Protein AF-A0A1Q3CDZ8-F1 (afdb_monomer)

Organism: Cephalotus follicularis (NCBI:txid3775)

Solvent-accessible surface area (backbone atoms only — not comparable to full-atom values): 7232 Å² total; per-residue (Å²): 136,80,84,86,74,79,78,86,78,76,85,77,69,60,65,62,50,52,54,50,50,51,53,50,51,52,50,51,51,55,50,50,56,50,48,54,52,50,50,53,54,48,52,55,52,49,55,51,50,54,51,51,51,50,53,48,54,53,55,69,66,61,56,62,91,87,58,56,96,82,59,79,77,78,60,69,87,72,68,74,71,86,73,51,75,68,52,54,53,46,57,75,34,31,46,97,87,72,50,73,54,81,80,78,81,77,77,80,77,76,83,132

Secondary structure (DSSP, 8-state):
----PPPPPP--TTHHHHHHHHHHHHHHHHHHHHHHHHHHHHHHHHHHHHHHHHHHHHHHH---TT--TT-PPPPGGGTSS---HHHHHHHHHB-TTSPBPP----------

Sequence (112 aa):
QQPNLPPPQMPKTNEDKLDKLLFALDGINKNNQKYDQIIHSHTQSISKLETQIGQLADMMRKREESHLPSQVVSNPRNQSGQCSYVEQAQAISTLRSGRVIEETQETFSNPD

Mean predicted aligned error: 19.5 Å

Structure (mmCIF, N/CA/C/O backbone):
data_AF-A0A1Q3CDZ8-F1
#
_entry.id   AF-A0A1Q3CDZ8-F1
#
loop_
_atom_site.group_PDB
_atom_site.id
_atom_site.type_symbol
_atom_site.label_atom_id
_atom_site.label_alt_id
_atom_site.label_comp_id
_atom_site.label_asym_id
_atom_site.label_entity_id
_atom_site.label_seq_id
_atom_site.pdbx_PDB_ins_code
_atom_site.Cartn_x
_atom_site.Cartn_y
_atom_site.Cartn_z
_atom_site.occupancy
_atom_site.B_iso_or_equiv
_atom_site.auth_seq_id
_atom_site.auth_comp_id
_atom_site.auth_asym_id
_atom_site.auth_atom_id
_atom_site.pdbx_PDB_model_num
ATOM 1 N N . GLN A 1 1 ? 58.085 13.879 -57.880 1.00 50.12 1 GLN A N 1
ATOM 2 C CA . GLN A 1 1 ? 57.638 13.416 -56.551 1.00 50.12 1 GLN A CA 1
ATOM 3 C C . GLN A 1 1 ? 56.115 13.407 -56.565 1.00 50.12 1 GLN A C 1
ATOM 5 O O . GLN A 1 1 ? 55.538 14.459 -56.804 1.00 50.12 1 GLN A O 1
ATOM 10 N N . GLN A 1 2 ? 55.478 12.239 -56.445 1.00 55.97 2 GLN A N 1
ATOM 11 C CA . GLN A 1 2 ? 54.020 12.148 -56.273 1.00 55.97 2 GLN A CA 1
ATOM 12 C C . GLN A 1 2 ? 53.670 12.377 -54.792 1.00 55.97 2 GLN A C 1
ATOM 14 O O . GLN A 1 2 ? 54.441 11.938 -53.936 1.00 55.97 2 GLN A O 1
ATOM 19 N N . PRO A 1 3 ? 52.550 13.051 -54.470 1.00 61.84 3 PRO A N 1
ATOM 20 C CA . PRO A 1 3 ? 52.118 13.213 -53.090 1.00 61.84 3 PRO A CA 1
ATOM 21 C C . PRO A 1 3 ? 51.665 11.860 -52.540 1.00 61.84 3 PRO A C 1
ATOM 23 O O . PRO A 1 3 ? 50.855 11.169 -53.156 1.00 61.84 3 PRO A O 1
ATOM 26 N N . ASN A 1 4 ? 52.193 11.491 -51.376 1.00 66.00 4 ASN A N 1
ATOM 27 C CA . ASN A 1 4 ? 51.806 10.278 -50.667 1.00 66.00 4 ASN A CA 1
ATOM 28 C C . ASN A 1 4 ? 50.374 10.470 -50.134 1.00 66.00 4 ASN A C 1
ATOM 30 O O . ASN A 1 4 ? 50.163 11.232 -49.189 1.00 66.00 4 ASN A O 1
ATOM 34 N N . LEU A 1 5 ? 49.381 9.846 -50.770 1.00 71.81 5 LEU A N 1
ATOM 35 C CA . LEU A 1 5 ? 48.004 9.846 -50.274 1.00 71.81 5 LEU A CA 1
ATOM 36 C C . LEU A 1 5 ? 47.901 8.888 -49.076 1.00 71.81 5 LEU A C 1
ATOM 38 O O . LEU A 1 5 ? 48.457 7.788 -49.134 1.00 71.81 5 LEU A O 1
ATOM 42 N N . PRO A 1 6 ? 47.208 9.275 -47.988 1.00 73.25 6 PRO A N 1
ATOM 43 C CA . PRO A 1 6 ? 47.012 8.386 -46.853 1.00 73.25 6 PRO A CA 1
ATOM 44 C C . PRO A 1 6 ? 46.208 7.145 -47.279 1.00 73.25 6 PRO A C 1
ATOM 46 O O . PRO A 1 6 ? 45.342 7.246 -48.156 1.00 73.25 6 PRO A O 1
ATOM 49 N N . PRO A 1 7 ? 46.473 5.973 -46.674 1.00 72.69 7 PRO A N 1
ATOM 50 C CA . PRO A 1 7 ? 45.759 4.750 -47.009 1.00 72.69 7 PRO A CA 1
ATOM 51 C C . PRO A 1 7 ? 44.253 4.903 -46.727 1.00 72.69 7 PRO A C 1
ATOM 53 O O . PRO A 1 7 ? 43.874 5.593 -45.772 1.00 72.69 7 PRO A O 1
ATOM 56 N N . PRO A 1 8 ? 43.381 4.268 -47.533 1.00 64.12 8 PRO A N 1
ATOM 57 C CA . PRO A 1 8 ? 41.940 4.315 -47.327 1.00 64.12 8 PRO A CA 1
ATOM 58 C C . PRO A 1 8 ? 41.594 3.768 -45.938 1.00 64.12 8 PRO A C 1
ATOM 60 O O . PRO A 1 8 ? 41.933 2.636 -45.593 1.00 64.12 8 PRO A O 1
ATOM 63 N N . GLN A 1 9 ? 40.931 4.587 -45.122 1.00 64.31 9 GLN A N 1
ATOM 64 C CA . GLN A 1 9 ? 40.438 4.155 -43.818 1.00 64.31 9 GLN A CA 1
ATOM 65 C C . GLN A 1 9 ? 39.273 3.184 -44.038 1.00 64.31 9 GLN A C 1
ATOM 67 O O . GLN A 1 9 ? 38.272 3.549 -44.655 1.00 64.31 9 GLN A O 1
ATOM 72 N N . MET A 1 10 ? 39.390 1.947 -43.544 1.00 61.78 10 MET A N 1
ATOM 73 C CA . MET A 1 10 ? 38.248 1.032 -43.509 1.00 61.78 10 MET A CA 1
ATOM 74 C C . MET A 1 10 ? 37.128 1.625 -42.634 1.00 61.78 10 MET A C 1
ATOM 76 O O . MET A 1 10 ? 37.419 2.171 -41.564 1.00 61.78 10 MET A O 1
ATOM 80 N N . PRO A 1 11 ? 35.853 1.516 -43.046 1.00 59.75 11 PRO A N 1
ATOM 81 C CA . PRO A 1 11 ? 34.732 2.031 -42.271 1.00 59.75 11 PRO A CA 1
ATOM 82 C C . PRO A 1 11 ? 34.583 1.242 -40.959 1.00 59.75 11 PRO A C 1
ATOM 84 O O . PRO A 1 11 ? 34.121 0.106 -40.957 1.00 59.75 11 PRO A O 1
ATOM 87 N N . LYS A 1 12 ? 34.948 1.847 -39.819 1.00 62.81 12 LYS A N 1
ATOM 88 C CA . LYS A 1 12 ? 34.770 1.287 -38.458 1.00 62.81 12 LYS A CA 1
ATOM 89 C C . LYS A 1 12 ? 33.312 1.318 -37.964 1.00 62.81 12 LYS A C 1
ATOM 91 O O . LYS A 1 12 ? 33.033 1.562 -36.802 1.00 62.81 12 LYS A O 1
ATOM 96 N N . THR A 1 13 ? 32.332 1.179 -38.848 1.00 64.25 13 THR A N 1
ATOM 97 C CA . THR A 1 13 ? 30.989 1.730 -38.591 1.00 64.25 13 THR A CA 1
ATOM 98 C C . THR A 1 13 ? 29.980 0.718 -38.043 1.00 64.25 13 THR A C 1
ATOM 100 O O . THR A 1 13 ? 28.857 1.105 -37.723 1.00 64.25 13 THR A O 1
ATOM 103 N N . ASN A 1 14 ? 30.339 -0.564 -37.961 1.00 73.50 14 ASN A N 1
ATOM 104 C CA . ASN A 1 14 ? 29.384 -1.659 -37.764 1.00 73.50 14 ASN A CA 1
ATOM 105 C C . ASN A 1 14 ? 29.479 -2.210 -36.339 1.00 73.50 14 ASN A C 1
ATOM 107 O O . ASN A 1 14 ? 28.467 -2.308 -35.653 1.00 73.50 14 ASN A O 1
ATOM 111 N N . GLU A 1 15 ? 30.698 -2.506 -35.890 1.00 80.38 15 GLU A N 1
ATOM 112 C CA . GLU A 1 15 ? 30.997 -3.010 -34.544 1.00 80.38 15 GLU A CA 1
ATOM 113 C C . GLU A 1 15 ? 30.655 -1.954 -33.482 1.00 80.38 15 GLU A C 1
ATOM 115 O O . GLU A 1 15 ? 29.881 -2.232 -32.572 1.00 80.38 15 GLU A O 1
ATOM 120 N N . ASP A 1 16 ? 31.034 -0.692 -33.711 1.00 86.12 16 ASP A N 1
ATOM 121 C CA . ASP A 1 16 ? 30.665 0.444 -32.853 1.00 86.12 16 ASP A CA 1
ATOM 122 C C . ASP A 1 16 ? 29.142 0.609 -32.671 1.00 86.12 16 ASP A C 1
ATOM 124 O O . ASP A 1 16 ? 28.672 1.118 -31.650 1.00 86.12 16 ASP A O 1
ATOM 128 N N . LYS A 1 17 ? 28.337 0.230 -33.675 1.00 88.69 17 LYS A N 1
ATOM 129 C CA . LYS A 1 17 ? 26.868 0.270 -33.567 1.00 88.69 17 LYS A CA 1
ATOM 130 C C . LYS A 1 17 ? 26.345 -0.881 -32.715 1.00 88.69 17 LYS A C 1
ATOM 132 O O . LYS A 1 17 ? 25.400 -0.671 -31.957 1.00 88.69 17 LYS A O 1
ATOM 137 N N . LEU A 1 18 ? 26.945 -2.065 -32.830 1.00 92.25 18 LEU A N 1
ATOM 138 C CA . LEU A 1 18 ? 26.588 -3.227 -32.017 1.00 92.25 18 LEU A CA 1
ATOM 139 C C . LEU A 1 18 ? 26.917 -2.989 -30.539 1.00 92.25 18 LEU A C 1
ATOM 141 O O . LEU A 1 18 ? 26.063 -3.240 -29.692 1.00 92.25 18 LEU A O 1
ATOM 145 N N . ASP A 1 19 ? 28.070 -2.397 -30.234 1.00 92.75 19 ASP A N 1
ATOM 146 C CA . ASP A 1 19 ? 28.457 -2.067 -28.855 1.00 92.75 19 ASP A CA 1
ATOM 147 C C . ASP A 1 19 ? 27.514 -1.039 -28.219 1.00 92.75 19 ASP A C 1
ATOM 149 O O . ASP A 1 19 ? 27.109 -1.170 -27.061 1.00 92.75 19 ASP A O 1
ATOM 153 N N . LYS A 1 20 ? 27.083 -0.035 -28.994 1.00 93.69 20 LYS A N 1
ATOM 154 C CA . LYS A 1 20 ? 26.084 0.945 -28.538 1.00 93.69 20 LYS A CA 1
ATOM 155 C C . LYS A 1 20 ? 24.729 0.302 -28.257 1.00 93.69 20 LYS A C 1
ATOM 157 O O . LYS A 1 20 ? 24.082 0.674 -27.279 1.00 93.69 20 LYS A O 1
ATOM 162 N N . LEU A 1 21 ? 24.299 -0.647 -29.090 1.00 96.69 21 LEU A N 1
ATOM 163 C CA . LEU A 1 21 ? 23.063 -1.399 -28.862 1.00 96.69 21 LEU A CA 1
ATOM 164 C C . LEU A 1 21 ? 23.166 -2.277 -27.615 1.00 96.69 21 LEU A C 1
ATOM 166 O O . LEU A 1 21 ? 22.226 -2.313 -26.823 1.00 96.69 21 LEU A O 1
ATOM 170 N N . LEU A 1 22 ? 24.309 -2.931 -27.407 1.00 96.75 22 LEU A N 1
ATOM 171 C CA . LEU A 1 22 ? 24.550 -3.750 -26.224 1.00 96.75 22 LEU A CA 1
ATOM 172 C C . LEU A 1 22 ? 24.518 -2.903 -24.945 1.00 96.75 22 LEU A C 1
ATOM 174 O O . LEU A 1 22 ? 23.851 -3.269 -23.979 1.00 96.75 22 LEU A O 1
ATOM 178 N N . PHE A 1 23 ? 25.161 -1.733 -24.964 1.00 96.31 23 PHE A N 1
ATOM 179 C CA . PHE A 1 23 ? 25.129 -0.787 -23.849 1.00 96.31 23 PHE A CA 1
ATOM 180 C C . PHE A 1 23 ? 23.715 -0.255 -23.574 1.00 96.31 23 PHE A C 1
ATOM 182 O O . PHE A 1 23 ? 23.295 -0.164 -22.421 1.00 96.31 23 PHE A O 1
ATOM 189 N N . ALA A 1 24 ? 22.954 0.067 -24.625 1.00 96.94 24 ALA A N 1
ATOM 190 C CA . ALA A 1 24 ? 21.566 0.498 -24.483 1.00 96.94 24 ALA A CA 1
ATOM 191 C C . ALA A 1 24 ? 20.688 -0.607 -23.873 1.00 96.94 24 ALA A C 1
ATOM 193 O O . ALA A 1 24 ? 19.877 -0.324 -22.991 1.00 96.94 24 ALA A O 1
ATOM 194 N N . LEU A 1 25 ? 20.875 -1.861 -24.294 1.00 97.50 25 LEU A N 1
ATOM 195 C CA . LEU A 1 25 ?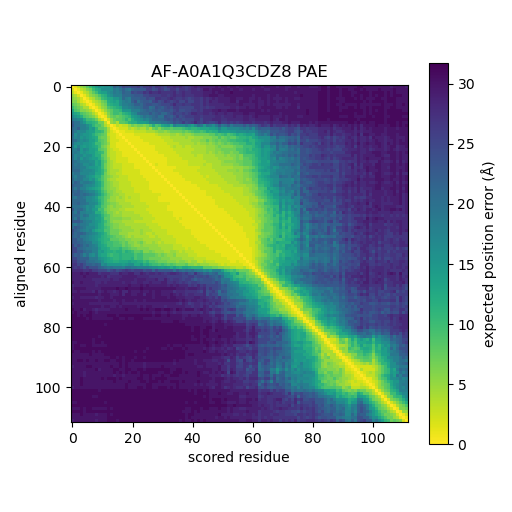 20.138 -3.007 -23.764 1.00 97.50 25 LEU A CA 1
ATOM 196 C C . LEU A 1 25 ? 20.481 -3.286 -22.293 1.00 97.50 25 LEU A C 1
ATOM 198 O O . LEU A 1 25 ? 19.576 -3.518 -21.492 1.00 97.50 25 LEU A O 1
ATOM 202 N N . ASP A 1 26 ? 21.759 -3.203 -21.918 1.00 97.38 26 ASP A N 1
ATOM 203 C CA . ASP A 1 26 ? 22.196 -3.299 -20.519 1.00 97.38 26 ASP A CA 1
ATOM 204 C C . ASP A 1 26 ? 21.584 -2.179 -19.662 1.00 97.38 26 ASP A C 1
ATOM 206 O O . ASP A 1 26 ? 21.040 -2.435 -18.585 1.00 97.38 26 ASP A O 1
ATOM 210 N N . GLY A 1 27 ? 21.573 -0.946 -20.179 1.00 97.44 27 GLY A N 1
ATOM 211 C CA . GLY A 1 27 ? 20.909 0.187 -19.535 1.00 97.44 27 GLY A CA 1
ATOM 212 C C . GLY A 1 27 ? 19.408 -0.043 -19.328 1.00 97.44 27 GLY A C 1
ATOM 213 O O . GLY A 1 27 ? 18.889 0.205 -18.238 1.00 97.44 27 GLY A O 1
ATOM 214 N N . ILE A 1 28 ? 18.710 -0.572 -20.338 1.00 97.56 28 ILE A N 1
ATOM 215 C CA . ILE A 1 28 ? 17.287 -0.933 -20.242 1.00 97.56 28 ILE A CA 1
ATOM 216 C C . ILE A 1 28 ? 17.072 -2.013 -19.175 1.00 97.56 28 ILE A C 1
ATOM 218 O O . ILE A 1 28 ? 16.155 -1.893 -18.363 1.00 97.56 28 ILE A O 1
ATOM 222 N N . ASN A 1 29 ? 17.913 -3.046 -19.136 1.00 97.44 29 ASN A N 1
ATOM 223 C CA . ASN A 1 29 ? 17.778 -4.132 -18.168 1.00 97.44 29 ASN A CA 1
ATOM 224 C C . ASN A 1 29 ? 17.985 -3.637 -16.725 1.00 97.44 29 ASN A C 1
ATOM 226 O O . ASN A 1 29 ? 17.154 -3.885 -15.851 1.00 97.44 29 ASN A O 1
ATOM 230 N N . LYS A 1 30 ? 19.026 -2.829 -16.492 1.00 97.38 30 LYS A N 1
ATOM 231 C CA . LYS A 1 30 ? 19.280 -2.186 -15.190 1.00 97.38 30 LYS A CA 1
ATOM 232 C C . LYS A 1 30 ? 18.120 -1.299 -14.744 1.00 97.38 30 LYS A C 1
ATOM 234 O O . LYS A 1 30 ? 17.748 -1.312 -13.571 1.00 97.38 30 LYS A O 1
ATOM 239 N N . ASN A 1 31 ? 17.532 -0.546 -15.673 1.00 97.69 31 ASN A N 1
ATOM 240 C CA . ASN A 1 31 ? 16.369 0.284 -15.375 1.00 97.69 31 ASN A CA 1
ATOM 241 C C . ASN A 1 31 ? 15.153 -0.566 -14.993 1.00 97.69 31 ASN A C 1
ATOM 243 O O . ASN A 1 31 ? 14.523 -0.267 -13.983 1.00 97.69 31 ASN A O 1
ATOM 247 N N . ASN A 1 32 ? 14.859 -1.645 -15.727 1.00 98.00 32 ASN A N 1
ATOM 248 C CA . ASN A 1 32 ? 13.767 -2.564 -15.381 1.00 98.00 32 ASN A CA 1
ATOM 249 C C . ASN A 1 32 ? 13.948 -3.160 -13.981 1.00 98.00 32 ASN A C 1
ATOM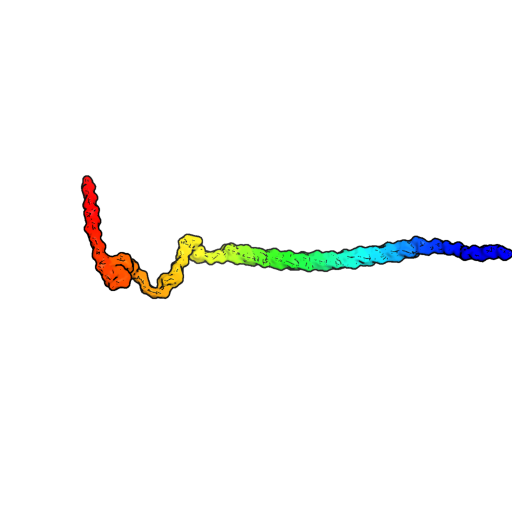 251 O O . ASN A 1 32 ? 13.042 -3.057 -13.162 1.00 98.00 32 ASN A O 1
ATOM 255 N N . GLN A 1 33 ? 15.147 -3.652 -13.655 1.00 97.56 33 GLN A N 1
ATOM 256 C CA . GLN A 1 33 ? 15.439 -4.167 -12.312 1.00 97.56 33 GLN A CA 1
ATOM 257 C C . GLN A 1 33 ? 15.219 -3.117 -11.214 1.00 97.56 33 GLN A C 1
ATOM 259 O O . GLN A 1 33 ? 14.702 -3.425 -10.139 1.00 97.56 33 GLN A O 1
ATOM 264 N N . LYS A 1 34 ? 15.593 -1.858 -11.473 1.00 98.12 34 LYS A N 1
ATOM 265 C CA . LYS A 1 34 ? 15.343 -0.753 -10.543 1.00 98.12 34 LYS A CA 1
ATOM 266 C C . LYS A 1 34 ? 13.844 -0.482 -10.384 1.00 98.12 34 LYS A C 1
ATOM 268 O O . LYS A 1 34 ? 13.392 -0.255 -9.262 1.00 98.12 34 LYS A O 1
ATOM 273 N N . TYR A 1 35 ? 13.077 -0.501 -11.473 1.00 98.25 35 TYR A N 1
ATOM 274 C CA . TYR A 1 35 ? 11.627 -0.321 -11.415 1.00 98.25 35 TYR A CA 1
ATOM 275 C C . TYR A 1 35 ? 10.943 -1.459 -10.657 1.00 98.25 35 TYR A C 1
ATOM 277 O O . TYR A 1 35 ? 10.099 -1.168 -9.815 1.00 98.25 35 TYR A O 1
ATOM 285 N N . ASP A 1 36 ? 11.364 -2.709 -10.846 1.00 98.25 36 ASP A N 1
ATOM 286 C CA . ASP A 1 36 ? 10.832 -3.855 -10.097 1.00 98.25 36 ASP A CA 1
ATOM 287 C C . ASP A 1 36 ? 11.039 -3.695 -8.585 1.00 98.25 36 ASP A C 1
ATOM 289 O O . ASP A 1 36 ? 10.123 -3.925 -7.792 1.00 98.25 36 ASP A O 1
ATOM 293 N N . GLN A 1 37 ? 12.219 -3.224 -8.167 1.00 98.12 37 GLN A N 1
ATOM 294 C CA . GLN A 1 37 ? 12.499 -2.940 -6.755 1.00 98.12 37 GLN A CA 1
ATOM 295 C C . GLN A 1 37 ? 11.620 -1.810 -6.204 1.00 98.12 37 GLN A C 1
ATOM 297 O O . GLN A 1 37 ? 11.103 -1.919 -5.089 1.00 98.12 37 GLN A O 1
ATOM 302 N N . ILE A 1 38 ? 11.432 -0.735 -6.976 1.00 98.44 38 ILE A N 1
ATOM 303 C CA . ILE A 1 38 ? 10.570 0.392 -6.589 1.00 98.44 38 ILE A CA 1
ATOM 304 C C . ILE A 1 38 ? 9.121 -0.074 -6.451 1.00 98.44 38 ILE A C 1
ATOM 306 O O . ILE A 1 38 ? 8.488 0.208 -5.435 1.00 98.44 38 ILE A O 1
ATOM 310 N N . ILE A 1 39 ? 8.617 -0.824 -7.433 1.00 98.50 39 ILE A N 1
ATOM 311 C CA . ILE A 1 39 ? 7.265 -1.385 -7.415 1.00 98.50 39 ILE A CA 1
ATOM 312 C C . ILE A 1 39 ? 7.094 -2.255 -6.171 1.00 98.50 39 ILE A C 1
ATOM 314 O O . ILE A 1 39 ? 6.163 -2.027 -5.405 1.00 98.50 39 ILE A O 1
ATOM 318 N N . HIS A 1 40 ? 8.027 -3.172 -5.902 1.00 98.31 40 HIS A N 1
ATOM 319 C CA . HIS A 1 40 ? 7.960 -4.037 -4.726 1.00 98.31 40 HIS A CA 1
ATOM 320 C C . HIS A 1 40 ? 7.929 -3.242 -3.411 1.00 98.31 40 HIS A C 1
ATOM 322 O O . HIS A 1 40 ? 7.101 -3.506 -2.537 1.00 98.31 40 HIS A O 1
ATOM 328 N N . SER A 1 41 ? 8.791 -2.231 -3.282 1.00 98.44 41 SER A N 1
ATOM 329 C CA . SER A 1 41 ? 8.831 -1.353 -2.109 1.00 98.44 41 SER A CA 1
ATOM 330 C C . SER A 1 41 ? 7.519 -0.581 -1.919 1.00 98.44 41 SER A C 1
ATOM 332 O O . SER A 1 41 ? 6.994 -0.489 -0.801 1.00 98.44 41 SER A O 1
ATOM 334 N N . HIS A 1 42 ? 6.952 -0.055 -3.005 1.00 98.62 42 HIS A 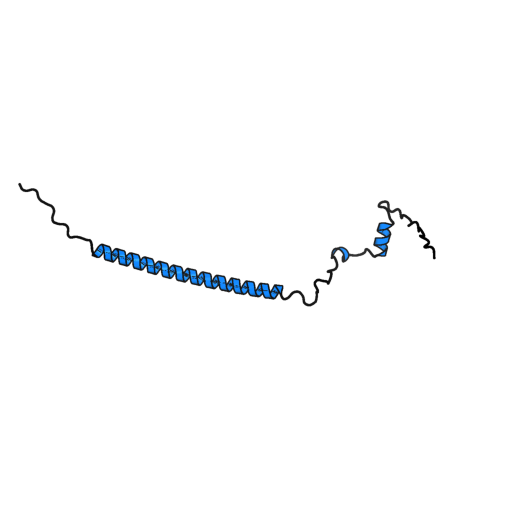N 1
ATOM 335 C CA . HIS A 1 42 ? 5.677 0.653 -2.973 1.00 98.62 42 HIS A CA 1
ATOM 336 C C . HIS A 1 42 ? 4.516 -0.279 -2.636 1.00 98.62 42 HIS A C 1
ATOM 338 O O . HIS A 1 42 ? 3.733 0.061 -1.754 1.00 98.62 42 HIS A O 1
ATOM 344 N N . THR A 1 43 ? 4.445 -1.474 -3.226 1.00 98.62 43 THR A N 1
ATOM 345 C CA . THR A 1 43 ? 3.437 -2.488 -2.882 1.00 98.62 43 THR A CA 1
ATOM 346 C C . THR A 1 43 ? 3.464 -2.814 -1.389 1.00 98.62 43 THR A C 1
ATOM 348 O O . THR A 1 43 ? 2.425 -2.771 -0.737 1.00 98.62 43 THR A O 1
ATOM 351 N N . GLN A 1 44 ? 4.646 -3.050 -0.810 1.00 98.50 44 GLN A N 1
ATOM 352 C CA . GLN A 1 44 ? 4.772 -3.299 0.632 1.00 98.50 44 GLN A CA 1
ATOM 353 C C . GLN A 1 44 ? 4.297 -2.113 1.481 1.00 98.50 44 GLN A C 1
ATOM 355 O O . GLN A 1 44 ? 3.681 -2.298 2.532 1.00 98.50 44 GLN A O 1
ATOM 360 N N . SER A 1 45 ? 4.611 -0.891 1.049 1.00 98.50 45 SER A N 1
ATOM 361 C CA . SER A 1 45 ? 4.224 0.331 1.759 1.00 98.50 45 SER A CA 1
ATOM 362 C C . SER A 1 45 ? 2.710 0.544 1.706 1.00 98.50 45 SER A C 1
ATOM 364 O O . SER A 1 45 ? 2.107 0.865 2.727 1.00 98.50 45 SER A O 1
ATOM 366 N N . ILE A 1 46 ? 2.088 0.281 0.553 1.00 98.69 46 ILE A N 1
ATOM 367 C CA . ILE A 1 46 ? 0.634 0.323 0.369 1.00 98.69 46 ILE A CA 1
ATOM 368 C C . ILE A 1 46 ? -0.051 -0.702 1.279 1.00 98.69 46 ILE A C 1
ATOM 370 O O . ILE A 1 46 ? -0.919 -0.310 2.052 1.00 98.69 46 ILE A O 1
ATOM 374 N N . SER A 1 47 ? 0.394 -1.963 1.311 1.00 98.56 47 SER A N 1
ATOM 375 C CA . SER A 1 47 ? -0.216 -2.982 2.185 1.00 98.56 47 SER A CA 1
ATOM 376 C C . SER A 1 47 ? -0.134 -2.637 3.677 1.00 98.56 47 SER A C 1
ATOM 378 O O . SER A 1 47 ? -1.045 -2.945 4.454 1.00 98.56 47 SER A O 1
ATOM 380 N N . LYS A 1 48 ? 0.938 -1.957 4.106 1.00 98.56 48 LYS A N 1
ATOM 381 C CA . LYS A 1 48 ? 1.040 -1.438 5.479 1.00 98.56 48 LYS A CA 1
ATOM 382 C C . LYS A 1 48 ? 0.003 -0.347 5.745 1.00 98.56 48 LYS A C 1
ATOM 384 O O . LYS A 1 48 ? -0.643 -0.386 6.791 1.00 98.56 48 LYS A O 1
ATOM 389 N N . LEU A 1 49 ? -0.168 0.594 4.815 1.00 98.62 49 LEU A N 1
ATOM 390 C CA . LEU A 1 49 ? -1.173 1.654 4.933 1.00 98.62 49 LEU A CA 1
ATOM 391 C C . LEU A 1 49 ? -2.593 1.080 4.955 1.00 98.62 49 LEU A C 1
ATOM 393 O O . LEU A 1 49 ? -3.382 1.459 5.814 1.00 98.62 49 LEU A O 1
ATOM 397 N N . GLU A 1 50 ? -2.898 0.122 4.080 1.00 98.25 50 GLU A N 1
ATOM 398 C CA . GLU A 1 50 ? -4.188 -0.581 4.055 1.00 98.25 50 GLU A CA 1
ATOM 399 C C . GLU A 1 50 ? -4.497 -1.232 5.410 1.00 98.25 50 GLU A C 1
ATOM 401 O O . GLU A 1 50 ? -5.591 -1.066 5.952 1.00 98.25 50 GLU A O 1
ATOM 406 N N . THR A 1 51 ? -3.505 -1.899 6.009 1.00 98.31 51 THR A N 1
ATOM 407 C CA . THR A 1 51 ? -3.644 -2.522 7.334 1.00 98.31 51 THR A CA 1
ATOM 408 C C . THR A 1 51 ? -3.923 -1.483 8.424 1.00 98.31 51 THR A C 1
ATOM 410 O O . THR A 1 51 ? -4.824 -1.672 9.242 1.00 98.31 51 THR A O 1
ATOM 413 N N . GLN A 1 52 ? -3.178 -0.373 8.439 1.00 98.19 52 GLN A N 1
ATOM 414 C CA . GLN A 1 52 ? -3.363 0.704 9.421 1.00 98.19 52 GLN A CA 1
ATOM 415 C C . GLN A 1 52 ? -4.739 1.368 9.291 1.00 98.19 52 GLN A C 1
ATOM 417 O O . GLN A 1 52 ? -5.391 1.637 10.300 1.00 98.19 52 GLN A O 1
ATOM 422 N N . ILE A 1 53 ? -5.213 1.589 8.062 1.00 97.75 53 ILE A N 1
ATOM 423 C CA . ILE A 1 53 ? -6.554 2.126 7.804 1.00 97.75 53 ILE A CA 1
ATOM 424 C C . ILE A 1 53 ? -7.626 1.158 8.318 1.00 97.75 53 ILE A C 1
ATOM 426 O O 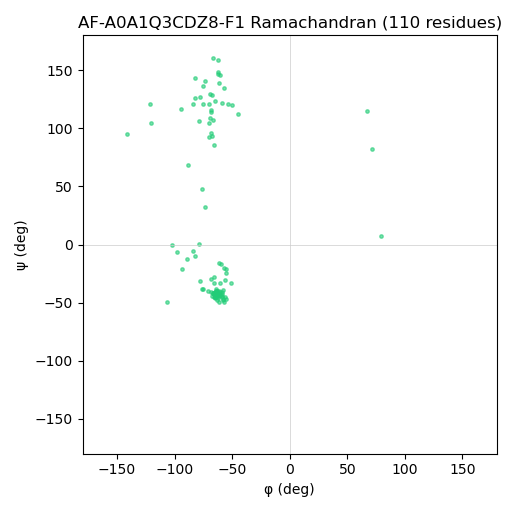. ILE A 1 53 ? -8.573 1.601 8.966 1.00 97.75 53 ILE A O 1
ATOM 430 N N . GLY A 1 54 ? -7.461 -0.151 8.099 1.00 96.19 54 GLY A N 1
ATOM 431 C CA . GLY A 1 54 ? -8.361 -1.171 8.646 1.00 96.19 54 GLY A CA 1
ATOM 432 C C . GLY A 1 54 ? -8.440 -1.124 10.176 1.00 96.19 54 GLY A C 1
ATOM 433 O O . GLY A 1 54 ? -9.531 -1.064 10.741 1.00 96.19 54 GLY A O 1
ATOM 434 N N . GLN A 1 55 ? -7.289 -1.043 10.847 1.00 95.19 55 GLN A N 1
ATOM 435 C CA . GLN A 1 55 ? -7.216 -0.925 12.309 1.00 95.19 55 GLN A CA 1
ATOM 436 C C . GLN A 1 55 ? -7.891 0.351 12.835 1.00 95.19 55 GLN A C 1
ATOM 438 O O . GLN A 1 55 ? -8.612 0.299 13.833 1.00 95.19 55 GLN A O 1
ATOM 443 N N . LEU A 1 56 ? -7.686 1.493 12.169 1.00 94.12 56 LEU A N 1
ATOM 444 C CA . LEU A 1 56 ? -8.356 2.750 12.517 1.00 94.12 56 LEU A CA 1
ATOM 445 C C . LEU A 1 56 ? -9.870 2.648 12.323 1.00 94.12 56 LEU A C 1
ATOM 447 O O . LEU A 1 56 ? -10.622 3.066 13.201 1.00 94.12 56 LEU A O 1
ATOM 451 N N . ALA A 1 57 ? -10.325 2.063 11.214 1.00 92.00 57 ALA A N 1
ATOM 452 C CA . ALA A 1 57 ? -11.746 1.877 10.943 1.00 92.00 57 ALA A CA 1
ATOM 453 C C . ALA A 1 57 ? -12.417 1.003 12.017 1.00 92.00 57 ALA A C 1
ATOM 455 O O . ALA A 1 57 ? -13.515 1.326 12.478 1.00 92.00 57 ALA A O 1
ATOM 456 N N . ASP A 1 58 ? -11.742 -0.057 12.467 1.00 89.19 58 ASP A N 1
ATOM 457 C CA . ASP A 1 58 ? -12.221 -0.907 13.559 1.00 89.19 58 ASP A CA 1
ATOM 458 C C . ASP A 1 58 ? -12.252 -0.165 14.901 1.00 89.19 58 ASP A C 1
ATOM 460 O O . ASP A 1 58 ? -13.227 -0.278 15.646 1.00 89.19 58 ASP A O 1
ATOM 464 N N . MET A 1 59 ? -11.230 0.637 15.206 1.00 85.94 59 MET A N 1
ATOM 465 C CA . MET A 1 59 ? -11.179 1.452 16.424 1.00 85.94 59 MET A CA 1
ATOM 466 C C . MET A 1 59 ? -12.284 2.515 16.451 1.00 85.94 59 MET A C 1
ATOM 468 O O . MET A 1 59 ? -12.948 2.691 17.469 1.00 85.94 59 MET A O 1
ATOM 472 N N . MET A 1 60 ? -12.531 3.183 15.322 1.00 81.31 60 MET A N 1
ATOM 473 C CA . MET A 1 60 ? -13.607 4.171 15.184 1.00 81.31 60 MET A CA 1
ATOM 474 C C . MET A 1 60 ? -15.001 3.536 15.252 1.00 81.31 60 MET A C 1
ATOM 476 O O . MET A 1 60 ? -15.951 4.186 15.695 1.00 81.31 60 MET A O 1
ATOM 480 N N . ARG A 1 61 ? -15.136 2.274 14.821 1.00 74.62 61 ARG A N 1
ATOM 481 C CA . ARG A 1 61 ? -16.378 1.500 14.951 1.00 74.62 61 ARG A CA 1
ATOM 482 C C . ARG A 1 61 ? -16.654 1.115 16.403 1.00 74.62 61 ARG A C 1
ATOM 484 O O . ARG A 1 61 ? -17.802 1.202 16.828 1.00 74.62 61 ARG A O 1
ATOM 491 N N . LYS A 1 62 ? -15.622 0.733 17.164 1.00 64.19 62 LYS A N 1
ATOM 492 C CA . LYS A 1 62 ? -15.693 0.381 18.596 1.00 64.19 62 LYS A CA 1
ATOM 493 C C . LYS A 1 62 ? -15.821 1.613 19.501 1.00 64.19 62 LYS A C 1
ATOM 495 O O . LYS A 1 62 ? -15.105 1.747 20.492 1.00 64.19 62 LYS A O 1
ATOM 500 N N . ARG A 1 63 ? -16.734 2.528 19.167 1.00 58.97 63 ARG A N 1
ATOM 501 C CA . ARG A 1 63 ? -17.175 3.557 20.114 1.00 58.97 63 ARG A CA 1
ATOM 502 C C . ARG A 1 63 ? -17.707 2.831 21.357 1.00 58.97 63 ARG A C 1
ATOM 504 O O . ARG A 1 63 ? -18.401 1.832 21.208 1.00 58.97 63 ARG A O 1
ATOM 511 N N . GLU A 1 64 ? -17.315 3.293 22.540 1.00 60.06 64 GLU A N 1
ATOM 512 C CA . GLU A 1 64 ? -17.596 2.657 23.831 1.00 60.06 64 GLU A CA 1
ATOM 513 C C . GLU A 1 64 ? -19.071 2.216 23.923 1.00 60.06 64 GLU A C 1
ATOM 515 O O . GLU A 1 64 ? -19.974 3.052 23.908 1.00 60.06 64 GLU A O 1
ATOM 520 N N . GLU A 1 65 ? -19.328 0.901 23.960 1.00 57.19 65 GLU A N 1
ATOM 521 C CA . GLU A 1 65 ? -20.686 0.323 23.889 1.00 57.19 65 GLU A CA 1
ATOM 522 C C . GLU A 1 65 ? -21.598 0.792 25.040 1.00 57.19 65 GLU A C 1
ATOM 524 O O . GLU A 1 65 ? -22.821 0.691 24.950 1.00 57.19 65 GLU A O 1
ATOM 529 N N . SER A 1 66 ? -21.024 1.349 26.108 1.00 58.50 66 SER A N 1
ATOM 530 C CA . SER A 1 66 ? -21.737 1.854 27.281 1.00 58.50 66 SER A CA 1
ATOM 531 C C . SER A 1 66 ? -22.164 3.322 27.197 1.00 58.50 66 SER A C 1
ATOM 533 O O . SER A 1 66 ? -22.986 3.741 28.016 1.00 58.50 66 SER A O 1
ATOM 535 N N . HIS A 1 67 ? -21.670 4.108 26.234 1.00 57.56 67 HIS A N 1
ATOM 536 C CA . HIS A 1 67 ? -21.958 5.543 26.154 1.00 57.56 67 HIS A CA 1
ATOM 537 C C . HIS A 1 67 ? -22.639 5.926 24.837 1.00 57.56 67 HIS A C 1
ATOM 539 O O . HIS A 1 67 ? -22.034 6.049 23.772 1.00 57.56 67 HIS A O 1
ATOM 545 N N . LEU A 1 68 ? -23.950 6.169 24.930 1.00 63.28 68 LEU A N 1
ATOM 546 C CA . LEU A 1 68 ? -24.699 6.824 23.860 1.00 63.28 68 LEU A CA 1
ATOM 547 C C . LEU A 1 68 ? -24.140 8.244 23.646 1.00 63.28 68 LEU A C 1
ATOM 549 O O . LEU A 1 68 ? -23.763 8.884 24.623 1.00 63.28 68 LEU A O 1
ATOM 553 N N . PRO A 1 69 ? -24.168 8.809 22.424 1.00 56.47 69 PRO A N 1
ATOM 554 C CA . PRO A 1 69 ? -23.833 10.222 22.194 1.00 56.47 69 PRO A CA 1
ATOM 555 C C . PRO A 1 69 ? -24.671 11.199 23.038 1.00 56.47 69 PRO A C 1
ATOM 557 O O . PRO A 1 69 ? -24.282 12.343 23.237 1.00 56.47 69 PRO A O 1
ATOM 560 N N . SER A 1 70 ? -25.832 10.745 23.517 1.00 66.12 70 SER A N 1
ATOM 561 C CA . SER A 1 70 ? -26.716 11.468 24.428 1.00 66.12 70 SER A CA 1
ATOM 562 C C . SER A 1 70 ? -26.318 11.364 25.904 1.00 66.12 70 SER A C 1
ATOM 564 O O . SER A 1 70 ? -26.903 12.063 26.730 1.00 66.12 70 SER A O 1
ATOM 566 N N . GLN A 1 71 ? -25.367 10.500 26.270 1.00 65.31 71 GLN A N 1
ATOM 567 C CA . GLN A 1 71 ? -24.863 10.430 27.636 1.00 65.31 71 GLN A CA 1
ATOM 568 C C . GLN A 1 71 ? -23.878 11.573 27.859 1.00 65.31 71 GLN A C 1
ATOM 570 O O . GLN A 1 71 ? -22.754 11.586 27.363 1.00 65.31 71 GLN A O 1
ATOM 575 N N . VAL A 1 72 ? -24.344 12.567 28.607 1.00 60.47 72 VAL A N 1
ATOM 576 C CA . VAL A 1 72 ? -23.525 13.681 29.067 1.00 60.47 72 VAL A CA 1
ATOM 577 C C . VAL A 1 72 ? -22.45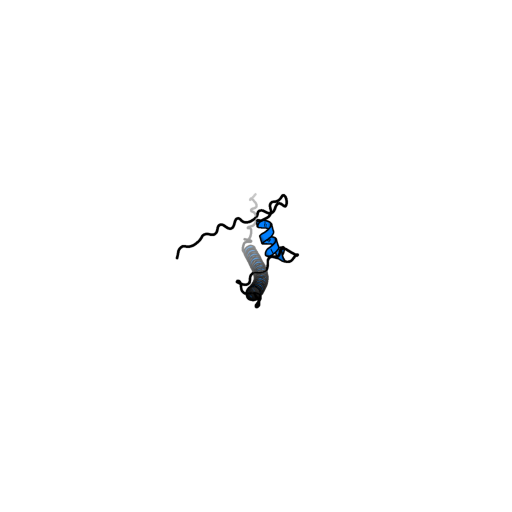2 13.165 30.029 1.00 60.47 72 VAL A C 1
ATOM 579 O O . VAL A 1 72 ? -22.757 12.545 31.044 1.00 60.47 72 VAL A O 1
ATOM 582 N N . VAL A 1 73 ? -21.182 13.435 29.725 1.00 66.25 73 VAL A N 1
ATOM 583 C CA . VAL A 1 73 ? -20.092 13.238 30.687 1.00 66.25 73 VAL A CA 1
ATOM 584 C C . VAL A 1 73 ? -20.168 14.377 31.701 1.00 66.25 73 VAL A C 1
ATOM 586 O O . VAL A 1 73 ? -20.088 15.551 31.330 1.00 66.25 73 VAL A O 1
ATOM 589 N N . SER A 1 74 ? -20.339 14.046 32.981 1.00 61.59 74 SER A N 1
ATOM 590 C CA . SER A 1 74 ? -20.348 15.026 34.070 1.00 61.59 74 SER A CA 1
ATOM 591 C C . SER A 1 74 ? -19.078 15.874 34.024 1.00 61.59 74 SER A C 1
ATOM 593 O O . SER A 1 74 ? -17.976 15.336 34.138 1.00 61.59 74 SER A O 1
ATOM 595 N N . ASN A 1 75 ? -19.223 17.198 33.882 1.00 54.09 75 ASN A N 1
ATOM 596 C CA . ASN A 1 75 ? -18.094 18.128 33.847 1.00 54.09 75 ASN A CA 1
ATOM 597 C C . ASN A 1 75 ? -17.159 17.864 35.049 1.00 54.09 75 ASN A C 1
ATOM 599 O O . ASN A 1 75 ? -17.609 18.001 36.191 1.00 54.09 75 ASN A O 1
ATOM 603 N N . PRO A 1 76 ? -15.875 17.518 34.833 1.00 58.03 76 PRO A N 1
ATOM 604 C CA . PRO A 1 76 ? -14.919 17.258 35.912 1.00 58.03 76 PRO A CA 1
ATOM 605 C C . PRO A 1 76 ? -14.786 18.426 36.893 1.00 58.03 76 PRO A C 1
ATOM 607 O O . PRO A 1 76 ? -14.481 18.216 38.065 1.00 58.03 76 PRO A O 1
ATOM 610 N N . ARG A 1 77 ? -15.097 19.653 36.446 1.00 56.34 77 ARG A N 1
ATOM 611 C CA . ARG A 1 77 ? -15.125 20.857 37.289 1.00 56.34 77 ARG A CA 1
ATOM 612 C C . ARG A 1 77 ? -16.151 20.795 38.429 1.00 56.34 77 ARG A C 1
ATOM 614 O O . ARG A 1 77 ? -16.046 21.579 39.360 1.00 56.34 77 ARG A O 1
ATOM 621 N N . ASN A 1 78 ? -17.106 19.865 38.364 1.00 52.81 78 ASN A N 1
ATOM 622 C CA . ASN A 1 78 ? -18.125 19.640 39.391 1.00 52.81 78 ASN A CA 1
ATOM 623 C C . ASN A 1 78 ? -17.825 18.413 40.273 1.00 52.81 78 ASN A C 1
ATOM 625 O O . ASN A 1 78 ? -18.611 18.100 41.162 1.00 52.81 78 ASN A O 1
ATOM 629 N N . GLN A 1 79 ? -16.725 17.692 40.021 1.00 55.84 79 GLN A N 1
ATOM 630 C CA . GLN A 1 79 ? -16.380 16.466 40.754 1.00 55.84 79 GLN A CA 1
ATOM 631 C C . GLN A 1 79 ? -15.454 16.743 41.948 1.00 55.84 79 GLN A C 1
ATOM 633 O O . GLN A 1 79 ? -15.431 15.976 42.908 1.00 55.84 79 GLN A O 1
ATOM 638 N N . SER A 1 80 ? -14.742 17.873 41.945 1.00 50.53 80 SER A N 1
ATOM 639 C CA . SER A 1 80 ? -13.947 18.337 43.081 1.00 50.53 80 SER A CA 1
ATOM 640 C C . SER A 1 80 ? -14.790 19.197 44.031 1.00 50.53 80 SER A C 1
ATOM 642 O O . SER A 1 80 ? -14.572 20.398 44.120 1.00 50.53 80 SER A O 1
ATOM 644 N N . GLY A 1 81 ? -15.753 18.576 44.716 1.00 52.69 81 GLY A N 1
ATOM 645 C CA . GLY A 1 81 ? -16.290 19.053 45.996 1.00 52.69 81 GLY A CA 1
ATOM 646 C C . GLY A 1 81 ? -17.086 20.369 46.012 1.00 52.69 81 GLY A C 1
ATOM 647 O O . GLY A 1 81 ? -16.530 21.453 45.929 1.00 52.69 81 GLY A O 1
ATOM 648 N N . GLN A 1 82 ? -18.373 20.217 46.342 1.00 55.19 82 GLN A N 1
ATOM 649 C CA . GLN A 1 82 ? -19.196 21.175 47.093 1.00 55.19 82 GLN A CA 1
ATOM 650 C C . GLN A 1 82 ? -19.588 22.464 46.346 1.00 55.19 82 GLN A C 1
ATOM 652 O O . GLN A 1 82 ? -19.020 23.532 46.531 1.00 55.19 82 GLN A O 1
ATOM 657 N N . CYS A 1 83 ? -20.638 22.369 45.533 1.00 49.62 83 CYS A N 1
ATOM 658 C CA . CYS A 1 83 ? -21.648 23.421 45.546 1.00 49.62 83 CYS A CA 1
ATOM 6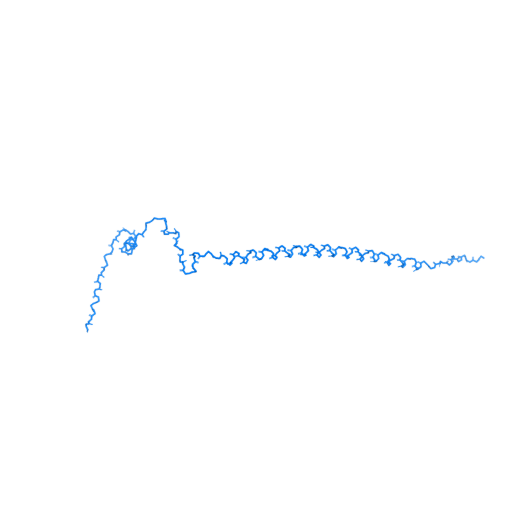59 C C . CYS A 1 83 ? -23.007 22.743 45.399 1.00 49.62 83 CYS A C 1
ATOM 661 O O . CYS A 1 83 ? -23.395 22.339 44.300 1.00 49.62 83 CYS A O 1
ATOM 663 N N . SER A 1 84 ? -23.675 22.485 46.526 1.00 58.22 84 SER A N 1
ATOM 664 C CA . SER A 1 84 ? -25.030 21.921 46.492 1.00 58.22 84 SER A CA 1
ATOM 665 C C . SER A 1 84 ? -25.977 22.898 45.780 1.00 58.22 84 SER A C 1
ATOM 667 O O . SER A 1 84 ? -25.700 24.094 45.715 1.00 58.22 84 SER A O 1
ATOM 669 N N . TYR A 1 85 ? -27.119 22.428 45.267 1.00 56.88 85 TYR A N 1
ATOM 670 C CA . TYR A 1 85 ? -28.145 23.318 44.692 1.00 56.88 85 TYR A CA 1
ATOM 671 C C . TYR A 1 85 ? -28.520 24.469 45.652 1.00 56.88 85 TYR A C 1
ATOM 673 O O . TYR A 1 85 ? -28.747 25.598 45.229 1.00 56.88 85 TYR A O 1
ATOM 681 N N . VAL A 1 86 ? -28.481 24.199 46.962 1.00 57.84 86 VAL A N 1
ATOM 682 C CA . VAL A 1 86 ? -28.698 25.182 48.034 1.00 57.84 86 VAL A CA 1
ATOM 683 C C . VAL A 1 86 ? -27.616 26.269 48.044 1.00 57.84 86 VAL A C 1
ATOM 685 O O . VAL A 1 86 ? -27.911 27.441 48.249 1.00 57.84 86 VAL A O 1
ATOM 688 N N . GLU A 1 87 ? -26.367 25.904 47.779 1.00 57.69 87 GLU A N 1
ATOM 689 C CA . GLU A 1 87 ? -25.216 26.811 47.773 1.00 57.69 87 GLU A CA 1
ATOM 690 C C . GLU A 1 87 ? -25.165 27.651 46.479 1.00 57.69 87 GLU A C 1
ATOM 692 O O . GLU A 1 87 ? -24.822 28.833 46.513 1.00 57.69 87 GLU A O 1
ATOM 697 N N . GLN A 1 88 ? -25.642 27.097 45.355 1.00 60.88 88 GLN A N 1
ATOM 698 C CA . GLN A 1 88 ? -25.909 27.870 44.134 1.00 60.88 88 GLN A CA 1
ATOM 699 C C . GLN A 1 88 ? -27.039 28.890 44.320 1.00 60.88 88 GLN A C 1
ATOM 701 O O . GLN A 1 88 ? -26.896 30.030 43.878 1.00 60.88 88 GLN A O 1
ATOM 706 N N . ALA A 1 89 ? -28.133 28.520 44.992 1.00 58.28 89 ALA A N 1
ATO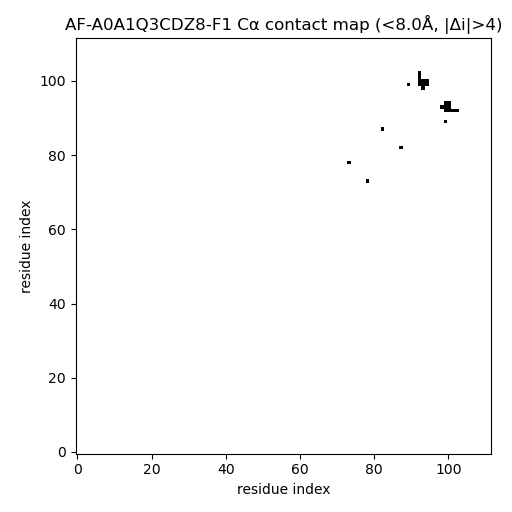M 707 C CA . ALA A 1 89 ? -29.224 29.451 45.285 1.00 58.28 89 ALA A CA 1
ATOM 708 C C . ALA A 1 89 ? -28.753 30.605 46.191 1.00 58.28 89 ALA A C 1
ATOM 710 O O . ALA A 1 89 ? -29.063 31.768 45.931 1.00 58.28 89 ALA A O 1
ATOM 711 N N . GLN A 1 90 ? -27.914 30.309 47.189 1.00 57.84 90 GLN A N 1
ATOM 712 C CA . GLN A 1 90 ? -27.318 31.330 48.057 1.00 57.84 90 GLN A CA 1
ATOM 713 C C . GLN A 1 90 ? -26.362 32.275 47.318 1.00 57.84 90 GLN A C 1
ATOM 715 O O . GLN A 1 90 ? -26.298 33.457 47.655 1.00 57.84 90 GLN A O 1
ATOM 720 N N . ALA A 1 91 ? -25.636 31.797 46.303 1.00 59.69 91 ALA A N 1
ATOM 721 C CA . ALA A 1 91 ? -24.775 32.652 45.484 1.00 59.69 91 ALA A CA 1
ATOM 722 C C . ALA A 1 91 ? -25.571 33.680 44.659 1.00 59.69 91 ALA A C 1
ATOM 724 O O . ALA A 1 91 ? -25.060 34.761 44.373 1.00 59.69 91 ALA A O 1
ATOM 725 N N . ILE A 1 92 ? -26.820 33.364 44.299 1.00 62.25 92 ILE A N 1
ATOM 726 C CA . ILE A 1 92 ? -27.718 34.284 43.585 1.00 62.25 92 ILE A CA 1
ATOM 727 C C . ILE A 1 92 ? -28.279 35.336 44.547 1.00 62.25 92 ILE A C 1
ATOM 729 O O . ILE A 1 92 ? -28.362 36.512 44.195 1.00 62.25 92 ILE A O 1
ATOM 733 N N . SER A 1 93 ? -28.603 34.943 45.780 1.00 65.25 93 SER A N 1
ATOM 734 C CA . SER A 1 93 ? -29.148 35.855 46.786 1.00 65.25 93 SER A CA 1
ATOM 735 C C . SER A 1 93 ? -28.083 36.640 47.555 1.00 65.25 93 SER A C 1
ATOM 737 O O . SER A 1 93 ? -28.447 37.482 48.362 1.00 65.25 93 SER A O 1
ATOM 739 N N . THR A 1 94 ? -26.779 36.402 47.372 1.00 72.38 94 THR A N 1
ATOM 740 C CA . THR A 1 94 ? -25.733 37.019 48.213 1.00 72.38 94 THR A CA 1
ATOM 741 C C . THR A 1 94 ? -24.741 37.832 47.388 1.00 72.38 94 THR A C 1
ATOM 743 O O . THR A 1 94 ? -24.042 37.313 46.522 1.00 72.38 94 THR A O 1
ATOM 746 N N . LEU A 1 95 ? -24.634 39.131 47.686 1.00 73.62 95 LEU A N 1
ATOM 747 C CA . LEU A 1 95 ? -23.667 40.021 47.041 1.00 73.62 95 LEU A CA 1
ATOM 748 C C . LEU A 1 95 ? -22.227 39.646 47.407 1.00 73.62 95 LEU A C 1
ATOM 750 O O . LEU A 1 95 ? -21.959 39.078 48.462 1.00 73.62 95 LEU A O 1
ATOM 754 N N . ARG A 1 96 ? -21.260 40.094 46.595 1.00 72.44 96 ARG A N 1
ATOM 755 C CA . ARG A 1 96 ? -19.816 39.887 46.831 1.00 72.44 96 ARG A CA 1
ATOM 756 C C . ARG A 1 96 ? -19.321 40.420 48.186 1.00 72.44 96 ARG A C 1
ATOM 758 O O . ARG A 1 96 ? -18.279 39.989 48.663 1.00 72.44 96 ARG A O 1
ATOM 765 N N . SER A 1 97 ? -20.064 41.336 48.809 1.00 80.25 97 SER A N 1
ATOM 766 C CA . SER A 1 97 ? -19.811 41.830 50.167 1.00 80.25 97 SER A CA 1
ATOM 767 C C . SER A 1 97 ? -20.288 40.879 51.278 1.00 80.25 97 SER A C 1
ATOM 769 O O . SER A 1 97 ? -20.191 41.237 52.446 1.00 80.25 97 SER A O 1
ATOM 771 N N . GLY A 1 98 ? -20.865 39.721 50.938 1.00 72.19 98 GLY A N 1
AT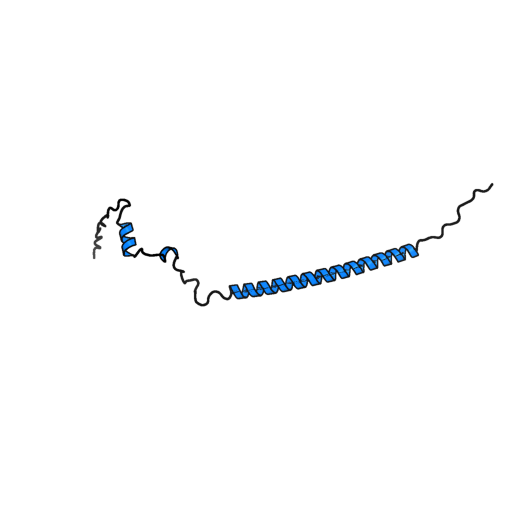OM 772 C CA . GLY A 1 98 ? -21.474 38.772 51.878 1.00 72.19 98 GLY A CA 1
ATOM 773 C C . GLY A 1 98 ? -22.883 39.155 52.343 1.00 72.19 98 GLY A C 1
ATOM 774 O O . GLY A 1 98 ? -23.425 38.524 53.244 1.00 72.19 98 GLY A O 1
ATOM 775 N N . ARG A 1 99 ? -23.491 40.196 51.756 1.00 75.75 99 ARG A N 1
ATOM 776 C CA . ARG A 1 99 ? -24.839 40.646 52.129 1.00 75.75 99 ARG A CA 1
ATOM 777 C C . ARG A 1 99 ? -25.891 39.824 51.387 1.00 75.75 99 ARG A C 1
ATOM 779 O O . ARG A 1 99 ? -25.913 39.861 50.159 1.00 75.75 99 ARG A O 1
ATOM 786 N N . VAL A 1 100 ? -26.767 39.149 52.131 1.00 77.50 100 VAL A N 1
ATOM 787 C CA . VAL A 1 100 ? -27.921 38.419 51.584 1.00 77.50 100 VAL A CA 1
ATOM 788 C C . VAL A 1 100 ? -29.030 39.417 51.229 1.00 77.50 100 VAL A C 1
ATOM 790 O O . VAL A 1 100 ? -29.398 40.262 52.046 1.00 77.50 100 VAL A O 1
ATOM 793 N N . ILE A 1 101 ? -29.510 39.355 49.992 1.00 74.88 101 ILE A N 1
ATOM 794 C CA . ILE A 1 101 ? -30.668 40.067 49.462 1.00 74.88 101 ILE A CA 1
ATOM 795 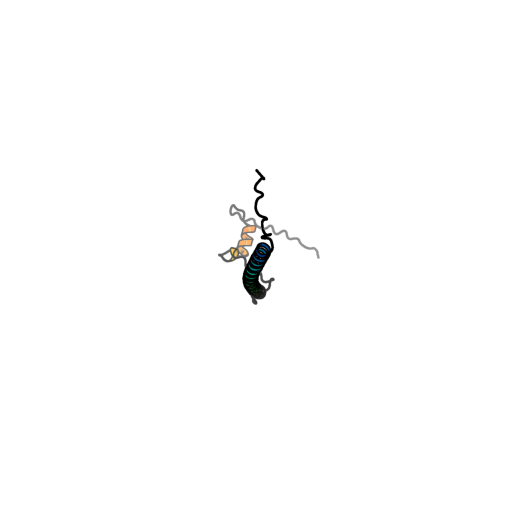C C . ILE A 1 101 ? -31.859 39.119 49.583 1.00 74.88 101 ILE A C 1
ATOM 797 O O . ILE A 1 101 ? -31.872 38.049 48.979 1.00 74.88 101 ILE A O 1
ATOM 801 N N . GLU A 1 102 ? -32.840 39.508 50.392 1.00 68.06 102 GLU A N 1
ATOM 802 C CA . GLU A 1 102 ? -34.108 38.794 50.511 1.00 68.06 102 GLU A CA 1
ATOM 803 C C . GLU A 1 102 ? -34.891 38.923 49.200 1.00 68.06 102 GLU A C 1
ATOM 805 O O . GLU A 1 102 ? -35.065 40.021 48.664 1.00 68.06 102 GLU A O 1
ATOM 810 N N . GLU A 1 103 ? -35.337 37.791 48.664 1.00 64.06 103 GLU A N 1
ATOM 811 C CA . GLU A 1 103 ? -36.150 37.753 47.457 1.00 64.06 103 GLU A CA 1
ATOM 812 C C . GLU A 1 103 ? -37.519 38.365 47.789 1.00 64.06 103 GLU A C 1
ATOM 814 O O . GLU A 1 103 ? -38.262 37.849 48.626 1.00 64.06 103 GLU A O 1
ATOM 819 N N . THR A 1 104 ? -37.849 39.510 47.185 1.00 54.38 104 THR A N 1
ATOM 820 C CA . THR A 1 104 ? -39.186 40.092 47.346 1.00 54.38 104 THR A CA 1
ATOM 821 C C . THR A 1 104 ? -40.157 39.174 46.619 1.00 54.38 104 THR A C 1
ATOM 823 O O . THR A 1 104 ? -40.131 39.091 45.395 1.00 54.38 104 THR A O 1
ATOM 826 N N . GLN A 1 105 ? -40.979 38.445 47.374 1.00 49.62 105 GLN A N 1
ATOM 827 C CA . GLN A 1 105 ? -42.061 37.630 46.830 1.00 49.62 105 GLN A CA 1
ATOM 828 C C . GLN A 1 105 ? -43.098 38.563 46.187 1.00 49.62 105 GLN A C 1
ATOM 830 O O . GLN A 1 105 ? -44.069 38.964 46.829 1.00 49.62 105 GLN A O 1
ATOM 835 N N . GLU A 1 106 ? -42.900 38.937 44.922 1.00 51.56 106 GLU A N 1
ATOM 836 C CA . GLU A 1 106 ? -43.990 39.466 44.107 1.00 51.56 106 GLU A CA 1
ATOM 837 C C . GLU A 1 106 ? -44.964 38.315 43.848 1.00 51.56 106 GLU A C 1
ATOM 839 O O . GLU A 1 106 ? -44.785 37.465 42.976 1.00 51.56 106 GLU A O 1
ATOM 844 N N . THR A 1 107 ? -45.994 38.258 44.687 1.00 43.03 107 THR A N 1
ATOM 845 C CA . THR A 1 107 ? -47.149 37.393 44.485 1.00 43.03 107 THR A CA 1
ATOM 846 C C . THR A 1 107 ? -47.939 37.940 43.303 1.00 43.03 107 THR A C 1
ATOM 848 O O . THR A 1 107 ? -48.814 38.793 43.452 1.00 43.03 107 THR A O 1
ATOM 851 N N . PHE A 1 108 ? -47.648 37.437 42.104 1.00 53.59 108 PHE A N 1
ATOM 852 C CA . PHE A 1 108 ? -48.574 37.557 40.984 1.00 53.59 108 PHE A CA 1
ATOM 853 C C . PHE A 1 108 ? -49.806 36.707 41.308 1.00 53.59 108 PHE A C 1
ATOM 855 O O . PHE A 1 108 ? -49.828 35.496 41.095 1.00 53.59 108 PHE A O 1
ATOM 862 N N . SER A 1 109 ? -50.819 37.343 41.896 1.00 47.56 109 SER A N 1
ATOM 863 C CA . SER A 1 109 ? -52.137 36.737 42.065 1.00 47.56 109 SER A CA 1
ATOM 864 C C . SER A 1 109 ? -52.765 36.606 40.681 1.00 47.56 109 SER A C 1
ATOM 866 O O . SER A 1 109 ? -52.995 37.614 40.013 1.00 47.56 109 SER A O 1
ATOM 868 N N . ASN A 1 110 ? -53.004 35.376 40.234 1.00 53.41 110 ASN A N 1
ATOM 869 C CA . ASN A 1 110 ? -53.729 35.131 38.994 1.00 53.41 110 ASN A CA 1
ATOM 870 C C . ASN A 1 110 ? -55.238 35.230 39.295 1.00 53.41 110 ASN A C 1
ATOM 872 O O . ASN A 1 110 ? -55.677 34.566 40.235 1.00 53.41 110 ASN A O 1
ATOM 876 N N . PRO A 1 111 ? -56.023 36.058 38.584 1.00 62.44 111 PRO A N 1
ATOM 877 C CA . PRO A 1 111 ? -57.471 36.084 38.764 1.00 62.44 111 PRO A CA 1
ATOM 878 C C . PRO A 1 111 ? -58.108 34.828 38.144 1.00 62.44 111 PRO A C 1
ATOM 880 O O . PRO A 1 111 ? -57.656 34.379 37.090 1.00 62.44 111 PRO A O 1
ATOM 883 N N . ASP A 1 112 ? -59.116 34.285 38.837 1.00 52.50 112 ASP A N 1
ATOM 884 C CA . ASP A 1 112 ? -59.906 33.093 38.468 1.00 52.50 112 ASP A CA 1
ATOM 885 C C . ASP A 1 112 ? -60.554 33.169 37.072 1.00 52.50 112 ASP A C 1
ATOM 887 O O . ASP A 1 112 ? -61.051 34.260 36.692 1.00 52.50 112 ASP A O 1
#

Foldseek 3Di:
DDDDDDPDDDPPPDVVVVVVVVVVVVVVVVVVVVVVVVVVVVVVVVVVVVVVVVVVVVVVVPDPPPDDPPDDDPDVVVVPDDDPPVNVVQVVQADPVRDGHDDPPPPPDDDD

pLDDT: mean 75.46, std 18.19, range [43.03, 98.69]

Radius of gyration: 45.52 Å; Cα contacts (8 Å, |Δi|>4): 12; chains: 1; bounding box: 118×46×109 Å